Protein AF-A0A080LWR5-F1 (afdb_monomer_lite)

InterPro domains:
  IPR001179 FKBP-type peptidyl-prolyl cis-trans isomerase domain [PF00254] (22-53)
  IPR001179 FKBP-type peptidyl-prolyl cis-trans isomerase domain [PS50059] (26-54)
  IPR046357 Peptidyl-prolyl cis-trans isomerase domain superfamily [G3DSA:3.10.50.40] (1-54)

pLDDT: mean 95.58, std 4.63, range [65.19, 98.38]

Sequence (54 aa):
MPIVTTPSGLQIEEIIVGSGPTASAGQHVIVHYTGWLADGKKFDSSVDRNEPFR

Radius of gyration: 13.52 Å; chains: 1; bounding box: 32×26×34 Å

Foldseek 3Di:
DDFDQDPVRDTDDDPDDDPDDDDDPPDDDWDWDWDADPVGDTDDGCVVVVHTDD

Secondary structure (DSSP, 8-state):
-PEEE-TT--EEE-SS---SPPP-TT----B--EEE-TTS-EEEEHHHHT--B-

Organism: NCBI:txid327160

Structure (mmCIF, N/CA/C/O backbone):
data_AF-A0A080LWR5-F1
#
_entry.id   AF-A0A080LWR5-F1
#
loop_
_atom_site.group_PDB
_atom_site.id
_atom_site.type_symbol
_atom_site.label_atom_id
_atom_site.label_alt_id
_atom_site.label_comp_id
_atom_site.label_asym_id
_atom_site.label_entity_id
_atom_site.label_seq_id
_atom_site.pdbx_PDB_ins_code
_atom_site.Cartn_x
_atom_site.Cartn_y
_atom_site.Cartn_z
_atom_site.occupancy
_atom_site.B_iso_or_equiv
_atom_site.auth_seq_id
_atom_site.auth_comp_id
_atom_site.auth_asym_id
_atom_site.auth_atom_id
_atom_site.pdbx_PDB_model_num
ATOM 1 N N . MET A 1 1 ? -1.255 -17.078 -1.843 1.00 65.19 1 MET A N 1
ATOM 2 C CA . MET A 1 1 ? -1.892 -16.977 -0.508 1.00 65.19 1 MET A CA 1
ATOM 3 C C . MET A 1 1 ? -3.330 -16.503 -0.719 1.00 65.19 1 MET A C 1
ATOM 5 O O . MET A 1 1 ? -3.634 -16.147 -1.855 1.00 65.19 1 MET A O 1
ATOM 9 N N . PRO A 1 2 ? -4.267 -16.606 0.240 1.00 87.88 2 PRO A N 1
ATOM 10 C CA . PRO A 1 2 ? -5.647 -16.217 -0.039 1.00 87.88 2 PRO A CA 1
ATOM 11 C C . PRO A 1 2 ? -5.766 -14.694 -0.145 1.00 87.88 2 PRO A C 1
ATOM 13 O O . PRO A 1 2 ? -5.282 -13.967 0.717 1.00 87.88 2 PRO A O 1
ATOM 16 N N . ILE A 1 3 ? -6.443 -14.226 -1.192 1.00 93.94 3 ILE A N 1
ATOM 17 C CA . ILE A 1 3 ? -6.898 -12.839 -1.276 1.00 93.94 3 ILE A CA 1
ATOM 18 C C . ILE A 1 3 ? -8.113 -12.704 -0.358 1.00 93.94 3 ILE A C 1
ATOM 20 O O . ILE A 1 3 ? -9.112 -13.407 -0.535 1.00 93.94 3 ILE A O 1
ATOM 24 N N . VAL A 1 4 ? -8.046 -11.789 0.603 1.00 96.06 4 VAL A N 1
ATOM 25 C CA . VAL A 1 4 ? -9.184 -11.425 1.452 1.00 96.06 4 VAL A CA 1
ATOM 26 C C . VAL A 1 4 ? -9.897 -10.242 0.811 1.00 96.06 4 VAL A C 1
ATOM 28 O O . VAL A 1 4 ? -9.276 -9.223 0.524 1.00 96.06 4 VAL A O 1
ATOM 31 N N . THR A 1 5 ? -11.204 -10.372 0.579 1.00 97.19 5 THR A N 1
ATOM 32 C CA . THR A 1 5 ? -12.041 -9.276 0.066 1.00 97.19 5 THR A CA 1
ATOM 33 C C . THR A 1 5 ? -12.890 -8.715 1.202 1.00 97.19 5 THR A C 1
ATOM 35 O O . THR A 1 5 ? -13.636 -9.455 1.843 1.00 97.19 5 THR A O 1
ATOM 38 N N . THR A 1 6 ? -12.774 -7.418 1.474 1.00 96.06 6 THR A N 1
ATOM 39 C CA . THR A 1 6 ? -13.578 -6.735 2.498 1.00 96.06 6 THR A CA 1
ATOM 40 C C . THR A 1 6 ? -15.009 -6.476 1.996 1.00 96.06 6 THR A C 1
ATOM 42 O O . THR A 1 6 ? -15.257 -6.517 0.789 1.00 96.06 6 THR A O 1
ATOM 45 N N . PRO A 1 7 ? -15.964 -6.109 2.876 1.00 97.81 7 PRO A N 1
ATOM 46 C CA . PRO A 1 7 ? -17.305 -5.696 2.447 1.00 97.81 7 PRO A CA 1
ATOM 47 C C . PRO A 1 7 ? -17.327 -4.492 1.493 1.00 97.81 7 PRO A C 1
ATOM 49 O O . PRO A 1 7 ? -18.279 -4.332 0.737 1.00 97.81 7 PRO A O 1
ATOM 52 N N . SER A 1 8 ? -16.286 -3.649 1.509 1.00 97.88 8 SER A N 1
ATOM 53 C CA . SER A 1 8 ? -16.149 -2.521 0.579 1.00 97.88 8 SER A CA 1
ATOM 54 C C . SER A 1 8 ? -15.586 -2.925 -0.788 1.00 97.88 8 SER A C 1
ATOM 56 O O . SER A 1 8 ? -15.424 -2.065 -1.648 1.00 97.88 8 SER A O 1
ATOM 58 N N . GLY A 1 9 ? -15.242 -4.201 -0.985 1.00 97.69 9 GLY A N 1
ATOM 59 C CA . GLY A 1 9 ? -14.610 -4.706 -2.204 1.00 97.69 9 GLY A CA 1
ATOM 60 C C . GLY A 1 9 ? -13.091 -4.523 -2.256 1.00 97.69 9 GLY A C 1
ATOM 61 O O . GLY A 1 9 ? -12.487 -4.846 -3.276 1.00 97.69 9 GLY A O 1
ATOM 62 N N . LEU A 1 10 ? -12.453 -4.036 -1.183 1.00 97.12 10 LEU A N 1
ATOM 63 C CA . LEU A 1 10 ? -10.992 -3.963 -1.118 1.00 97.12 10 LEU A CA 1
ATOM 64 C C . LEU A 1 10 ? -10.424 -5.382 -1.061 1.00 97.12 10 LEU A C 1
ATOM 66 O O . LEU A 1 10 ? -10.821 -6.174 -0.208 1.00 97.12 10 LEU A O 1
ATOM 70 N N . GLN A 1 11 ? -9.481 -5.676 -1.949 1.00 97.31 11 GLN A N 1
ATOM 71 C CA . GLN A 1 11 ? -8.754 -6.937 -1.975 1.00 97.31 11 GLN A CA 1
ATOM 72 C C . GLN A 1 11 ? -7.387 -6.760 -1.323 1.00 97.31 11 GLN A C 1
ATOM 74 O O . GLN A 1 11 ? -6.655 -5.827 -1.650 1.00 97.31 11 GLN A O 1
ATOM 79 N N . ILE A 1 12 ? -7.058 -7.652 -0.393 1.00 95.94 12 ILE A N 1
ATOM 80 C CA . ILE A 1 12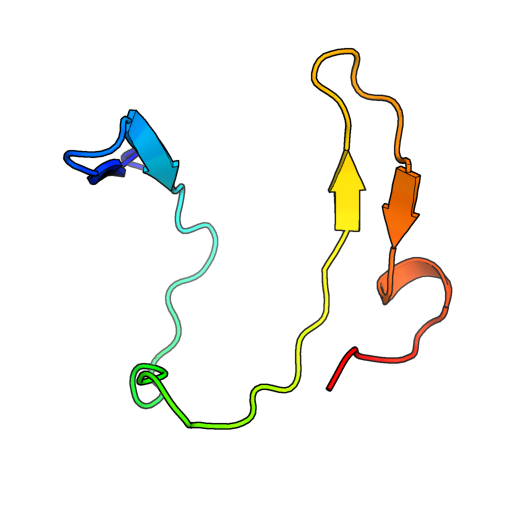 ? -5.807 -7.636 0.362 1.00 95.94 12 ILE A CA 1
ATOM 81 C C . ILE A 1 12 ? -5.146 -9.002 0.207 1.00 95.94 12 ILE A C 1
ATOM 83 O O . ILE A 1 12 ? -5.774 -10.031 0.457 1.00 95.94 12 ILE A O 1
ATOM 87 N N . 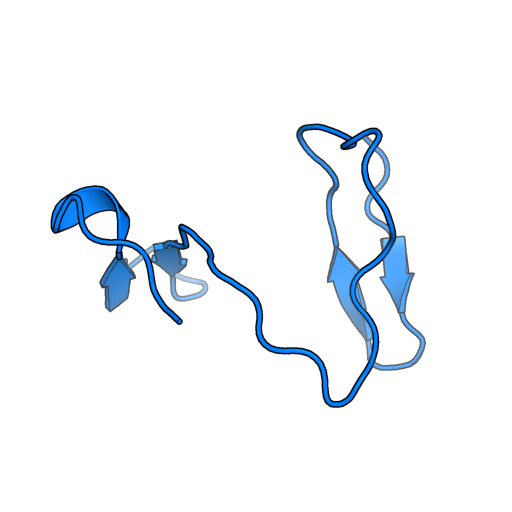GLU A 1 13 ? -3.877 -9.004 -0.190 1.00 95.62 13 GLU A N 1
ATOM 88 C CA . GLU A 1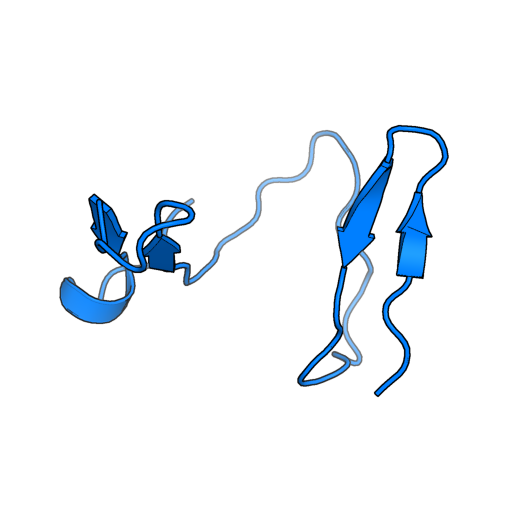 13 ? -3.018 -10.183 -0.146 1.00 95.62 13 GLU A CA 1
ATOM 89 C C . GLU A 1 13 ? -1.909 -9.951 0.881 1.00 95.62 13 GLU A C 1
ATOM 91 O O . GLU A 1 13 ? -1.123 -9.009 0.770 1.00 95.62 13 GLU A O 1
ATOM 96 N N . GLU A 1 14 ? -1.836 -10.819 1.886 1.00 94.12 14 GLU A N 1
ATOM 97 C CA . GLU A 1 14 ? -0.726 -10.818 2.832 1.00 94.12 14 GLU A CA 1
ATOM 98 C C . GLU A 1 14 ? 0.449 -11.601 2.240 1.00 94.12 14 GLU A C 1
ATOM 100 O O . GLU A 1 14 ? 0.372 -12.815 2.056 1.00 94.12 14 GLU A O 1
ATOM 105 N N . ILE A 1 15 ? 1.545 -10.902 1.937 1.00 94.62 15 ILE A N 1
ATOM 106 C CA . ILE A 1 15 ? 2.775 -11.525 1.421 1.00 94.62 15 ILE A CA 1
ATOM 107 C C . ILE A 1 15 ? 3.643 -12.049 2.570 1.00 94.62 15 ILE A C 1
ATOM 109 O O . ILE A 1 15 ? 4.210 -13.136 2.488 1.00 94.62 15 ILE A O 1
ATOM 113 N N . ILE A 1 16 ? 3.744 -11.274 3.652 1.00 93.81 16 ILE A N 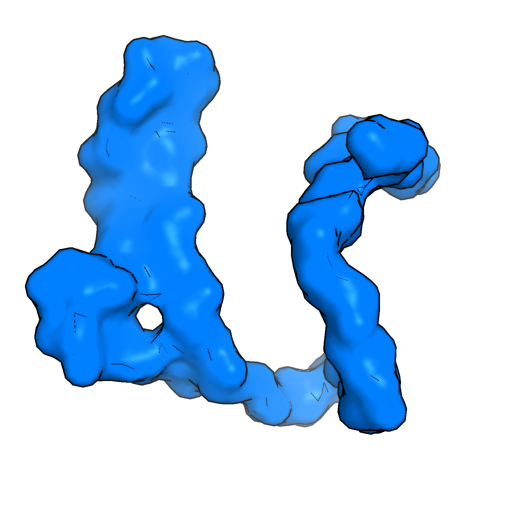1
ATOM 114 C CA . ILE A 1 16 ? 4.448 -11.646 4.881 1.00 93.81 16 ILE A CA 1
ATOM 115 C C . ILE A 1 16 ? 3.597 -11.180 6.059 1.00 93.81 16 ILE A C 1
ATOM 117 O O . ILE A 1 16 ? 3.365 -9.983 6.225 1.00 93.81 16 ILE A O 1
ATOM 121 N N . VAL A 1 17 ? 3.153 -12.127 6.883 1.00 92.75 17 VAL A N 1
ATOM 122 C CA . VAL A 1 17 ? 2.391 -11.834 8.100 1.00 92.75 17 VAL A CA 1
ATOM 123 C C . VAL A 1 17 ? 3.360 -11.416 9.203 1.00 92.75 17 VAL A C 1
ATOM 125 O O . VAL A 1 17 ? 4.268 -12.165 9.566 1.00 92.75 17 VAL A O 1
ATOM 128 N N . GLY A 1 18 ? 3.183 -10.205 9.728 1.00 92.88 18 GLY A N 1
ATOM 129 C CA . GLY A 1 18 ? 3.947 -9.718 10.874 1.00 92.88 18 GLY A CA 1
ATOM 130 C C . GLY A 1 18 ? 3.482 -10.344 12.193 1.00 92.88 18 GLY A C 1
ATOM 131 O O . GLY A 1 18 ? 2.346 -10.787 12.321 1.00 92.88 18 GLY A O 1
ATOM 132 N N . SER A 1 19 ? 4.351 -10.337 13.203 1.00 95.75 19 SER A N 1
ATOM 133 C CA . SER A 1 19 ? 4.039 -10.785 14.573 1.00 95.75 19 SER A CA 1
ATOM 134 C C . SER A 1 19 ? 3.800 -9.634 15.560 1.00 95.75 19 SER A C 1
ATOM 136 O O . SER A 1 19 ? 3.636 -9.863 16.758 1.00 95.75 19 SER A O 1
ATOM 138 N N . GLY A 1 20 ? 3.829 -8.391 15.074 1.00 94.31 20 GLY A N 1
ATOM 139 C CA . GLY A 1 20 ? 3.626 -7.189 15.877 1.00 94.31 20 GLY A CA 1
ATOM 140 C C . GLY A 1 20 ? 2.150 -6.886 16.165 1.00 94.31 20 GLY A C 1
ATOM 141 O O . GLY A 1 20 ? 1.257 -7.553 15.639 1.00 94.31 20 GLY A O 1
ATOM 142 N N . PRO A 1 21 ? 1.876 -5.860 16.990 1.00 94.50 21 PRO A N 1
ATOM 143 C CA . PRO A 1 21 ? 0.514 -5.413 17.249 1.00 94.50 21 PRO A CA 1
ATOM 144 C C . PRO A 1 21 ? -0.151 -4.883 15.972 1.00 94.50 21 PRO A C 1
ATOM 146 O O . PRO A 1 21 ? 0.487 -4.243 15.137 1.00 94.50 21 PRO A O 1
ATOM 149 N N . THR A 1 22 ? -1.457 -5.112 15.843 1.00 93.88 22 THR A N 1
ATOM 150 C CA . THR A 1 22 ? -2.259 -4.585 14.734 1.00 93.88 22 THR A CA 1
ATOM 151 C C . THR A 1 22 ? -2.392 -3.065 14.834 1.00 93.88 22 THR A C 1
ATOM 153 O O . THR A 1 22 ? -2.767 -2.535 15.882 1.00 93.88 22 THR A O 1
ATOM 156 N N . ALA A 1 23 ? -2.126 -2.364 13.729 1.00 94.69 23 ALA A N 1
ATOM 157 C CA . ALA A 1 23 ? -2.351 -0.925 13.639 1.00 94.69 23 ALA A CA 1
ATOM 158 C C . ALA A 1 23 ? -3.845 -0.594 13.796 1.00 94.69 23 ALA A C 1
ATOM 160 O O . ALA A 1 23 ? -4.707 -1.243 13.203 1.00 94.69 23 ALA A O 1
ATOM 161 N N . SER A 1 24 ? -4.146 0.426 14.596 1.00 95.31 24 SER A N 1
ATOM 162 C CA . SER A 1 24 ? -5.506 0.870 14.912 1.00 95.31 24 SER A CA 1
ATOM 163 C C . SER A 1 24 ? -5.749 2.307 14.450 1.00 95.31 24 SER A C 1
ATOM 165 O O . SER A 1 24 ? -4.822 3.112 14.351 1.00 95.31 24 SER A O 1
ATOM 167 N N . ALA A 1 25 ? -7.013 2.653 14.191 1.00 96.00 25 ALA A N 1
ATOM 168 C CA . ALA A 1 25 ? -7.391 4.006 13.788 1.00 96.00 25 ALA A CA 1
ATOM 169 C C . ALA A 1 25 ? -6.905 5.057 14.808 1.00 96.00 25 ALA A C 1
ATOM 171 O O . ALA A 1 25 ? -7.060 4.881 16.016 1.00 96.00 25 ALA A O 1
ATOM 172 N N . GLY A 1 26 ? -6.313 6.147 14.311 1.00 96.25 26 GLY A N 1
ATOM 173 C CA . GLY A 1 26 ? -5.724 7.214 15.130 1.00 96.25 26 GLY A CA 1
ATOM 174 C C . GLY A 1 26 ? -4.258 6.996 15.524 1.00 96.25 26 GLY A C 1
ATOM 175 O O . GLY A 1 26 ? -3.640 7.915 16.061 1.00 96.25 26 GLY A O 1
ATOM 176 N N . GLN A 1 27 ? -3.675 5.826 15.244 1.00 95.62 27 GLN A N 1
ATOM 177 C CA . GLN A 1 27 ? -2.240 5.597 15.416 1.00 95.62 27 GLN A CA 1
ATOM 178 C C . GLN A 1 27 ? -1.455 6.077 14.193 1.00 95.62 27 GLN A C 1
ATOM 180 O O . GLN A 1 27 ? -1.900 5.935 13.055 1.00 95.62 27 GLN A O 1
ATOM 185 N N . HIS A 1 28 ? -0.258 6.608 14.440 1.00 95.50 28 HIS A N 1
ATOM 186 C CA . HIS A 1 28 ? 0.706 6.874 13.378 1.00 95.50 28 HIS A CA 1
ATOM 187 C C . HIS A 1 28 ? 1.388 5.567 12.979 1.00 95.50 28 HIS A C 1
ATOM 189 O O . HIS A 1 28 ? 1.712 4.741 13.837 1.00 95.50 28 HIS A O 1
ATOM 195 N N . VAL A 1 29 ? 1.627 5.397 11.683 1.00 95.06 29 VAL A N 1
ATOM 196 C CA . VAL A 1 29 ? 2.333 4.242 11.124 1.00 95.06 29 VAL A CA 1
ATOM 197 C C . VAL A 1 29 ? 3.511 4.732 10.299 1.00 95.06 29 VAL A C 1
ATOM 199 O O . VAL A 1 29 ? 3.424 5.766 9.649 1.00 95.06 29 VAL A O 1
ATOM 202 N N . ILE A 1 30 ? 4.611 3.983 10.322 1.00 96.44 30 ILE A N 1
ATOM 203 C CA . ILE A 1 30 ? 5.767 4.233 9.461 1.00 96.44 30 ILE A CA 1
ATOM 204 C C . ILE A 1 30 ? 5.827 3.088 8.462 1.00 96.44 30 ILE A C 1
ATOM 206 O O . ILE A 1 30 ? 5.922 1.928 8.866 1.00 96.44 30 ILE A O 1
ATOM 21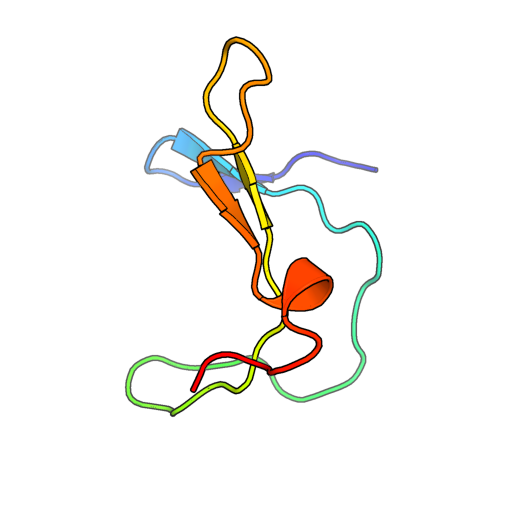0 N N . VAL A 1 31 ? 5.737 3.398 7.171 1.00 96.75 31 VAL A N 1
ATOM 211 C CA . VAL A 1 31 ? 5.600 2.381 6.124 1.00 96.75 31 VAL A CA 1
ATOM 212 C C . VAL A 1 31 ? 6.520 2.645 4.947 1.00 96.75 31 VAL A C 1
ATOM 214 O O . VAL A 1 31 ? 6.690 3.778 4.494 1.00 96.75 31 VAL A O 1
ATOM 217 N N . HIS A 1 32 ? 7.049 1.558 4.396 1.00 98.06 32 HIS A N 1
ATOM 218 C CA . HIS A 1 32 ? 7.427 1.543 2.996 1.00 98.06 32 HIS A CA 1
ATOM 219 C C . HIS A 1 32 ? 6.244 1.068 2.159 1.00 98.06 32 HIS A C 1
ATOM 221 O O . HIS A 1 32 ? 5.610 0.061 2.460 1.00 98.06 32 HIS A O 1
ATOM 227 N N . TYR A 1 33 ? 5.967 1.809 1.096 1.00 96.69 33 TYR A N 1
ATOM 228 C CA . TYR A 1 33 ? 4.996 1.480 0.068 1.00 96.69 33 TYR A CA 1
ATOM 229 C C . TYR A 1 33 ? 5.538 1.816 -1.321 1.00 96.69 33 TYR A C 1
ATOM 231 O O . TYR A 1 33 ? 6.419 2.675 -1.490 1.00 96.69 33 TYR A O 1
ATOM 239 N N . THR A 1 34 ? 4.917 1.180 -2.305 1.00 98.06 34 THR A N 1
ATOM 240 C CA . THR A 1 34 ? 4.977 1.553 -3.711 1.00 98.06 34 THR A CA 1
ATOM 241 C C . THR A 1 34 ? 3.552 1.489 -4.261 1.00 98.06 34 THR A C 1
ATOM 243 O O . THR A 1 34 ? 2.773 0.619 -3.876 1.00 98.06 34 THR A O 1
ATOM 246 N N . GLY A 1 35 ? 3.180 2.466 -5.085 1.00 97.75 35 GLY A N 1
ATOM 247 C CA . GLY A 1 35 ? 1.849 2.615 -5.664 1.00 97.75 35 GLY A CA 1
ATOM 248 C C . GLY A 1 35 ? 1.878 2.442 -7.179 1.00 97.75 35 GLY A C 1
ATOM 249 O O . GLY A 1 35 ? 2.722 3.027 -7.866 1.00 97.75 35 GLY A O 1
ATOM 250 N N . TRP A 1 36 ? 0.927 1.667 -7.699 1.00 98.25 36 TRP A N 1
ATOM 251 C CA . TRP A 1 36 ? 0.771 1.391 -9.126 1.00 98.25 36 TRP A CA 1
ATOM 252 C C . TRP A 1 36 ? -0.667 1.612 -9.587 1.00 98.25 36 TRP A C 1
ATOM 254 O O . TRP A 1 36 ? -1.616 1.419 -8.828 1.00 98.25 36 TRP A O 1
ATOM 264 N N . LEU A 1 37 ? -0.818 2.004 -10.849 1.00 98.12 37 LEU A N 1
ATOM 265 C CA . LEU A 1 37 ? -2.091 1.982 -11.561 1.00 98.12 37 LEU A CA 1
ATOM 266 C C . LEU A 1 37 ? -2.380 0.569 -12.093 1.00 98.12 37 LEU A C 1
ATOM 268 O O . LEU A 1 37 ? -1.488 -0.275 -12.175 1.00 98.12 37 LEU A O 1
ATOM 272 N N . ALA A 1 38 ? -3.628 0.321 -12.496 1.00 97.00 38 ALA A N 1
ATOM 273 C CA . ALA A 1 38 ? -4.065 -0.984 -13.003 1.00 97.00 38 ALA A CA 1
ATOM 274 C C . ALA A 1 38 ? -3.354 -1.419 -14.301 1.00 97.00 38 ALA A C 1
ATOM 276 O O . ALA A 1 38 ? -3.297 -2.606 -14.602 1.00 97.00 38 ALA A O 1
ATOM 277 N N . ASP A 1 39 ? -2.792 -0.470 -15.052 1.00 97.56 39 ASP A N 1
ATOM 278 C CA . ASP A 1 39 ? -1.966 -0.726 -16.238 1.00 97.56 39 ASP A CA 1
ATOM 279 C C . ASP A 1 39 ? -0.498 -1.064 -15.898 1.00 97.56 39 ASP A C 1
ATOM 281 O O . ASP A 1 39 ? 0.325 -1.253 -16.793 1.00 97.56 39 ASP A O 1
ATOM 285 N N . GLY A 1 40 ? -0.154 -1.134 -14.608 1.00 97.56 40 GLY A N 1
ATOM 286 C CA . GLY A 1 40 ? 1.190 -1.423 -14.115 1.00 97.56 40 GLY A CA 1
ATOM 287 C C . GLY A 1 40 ? 2.100 -0.199 -14.007 1.00 97.56 40 GLY A C 1
ATOM 288 O O . GLY A 1 40 ? 3.236 -0.323 -13.537 1.00 97.56 40 GLY A O 1
ATOM 289 N N . LYS A 1 41 ? 1.641 1.001 -14.386 1.00 98.38 41 LYS A N 1
ATOM 290 C CA . LYS A 1 41 ? 2.443 2.217 -14.240 1.00 98.38 41 LYS A CA 1
ATOM 291 C C . LYS A 1 41 ? 2.607 2.573 -12.763 1.00 98.38 41 LYS A C 1
ATOM 293 O O . LYS A 1 41 ? 1.640 2.885 -12.068 1.00 98.38 41 LYS A O 1
ATOM 298 N N . LYS A 1 42 ? 3.856 2.590 -12.295 1.00 98.25 42 LYS A N 1
ATOM 299 C CA . LYS A 1 42 ? 4.219 3.102 -10.967 1.00 98.25 42 LYS A CA 1
ATOM 300 C C . LYS A 1 42 ? 3.990 4.615 -10.907 1.00 98.25 42 LYS A C 1
ATOM 302 O O . LYS A 1 42 ? 4.452 5.329 -11.799 1.00 98.25 42 LYS A O 1
ATOM 307 N N . PHE A 1 43 ? 3.307 5.097 -9.870 1.00 97.75 43 PHE A N 1
ATOM 308 C CA . PHE A 1 43 ? 3.055 6.532 -9.671 1.00 97.75 43 PHE A CA 1
ATOM 309 C C . PHE A 1 43 ? 3.775 7.116 -8.449 1.00 97.75 43 PHE A C 1
ATOM 311 O O . PHE A 1 43 ? 4.107 8.296 -8.469 1.00 97.75 43 PHE A O 1
ATOM 318 N N . ASP A 1 44 ? 4.054 6.310 -7.420 1.00 97.38 44 ASP A N 1
ATOM 319 C CA . ASP A 1 44 ? 4.832 6.731 -6.248 1.00 97.38 44 ASP A CA 1
ATOM 320 C C . ASP A 1 44 ? 5.550 5.530 -5.608 1.00 97.38 44 ASP A C 1
ATOM 322 O O . ASP A 1 44 ? 5.120 4.384 -5.748 1.00 97.38 44 ASP A O 1
ATOM 326 N N . SER A 1 45 ? 6.666 5.778 -4.927 1.00 98.19 45 SER A N 1
ATOM 327 C CA . SER A 1 45 ? 7.453 4.777 -4.207 1.00 98.19 45 SER A CA 1
ATOM 328 C C . SER A 1 45 ? 8.325 5.426 -3.140 1.00 98.19 45 SER A C 1
ATOM 330 O O . SER A 1 45 ? 9.276 6.148 -3.439 1.00 98.19 45 SER A O 1
ATOM 332 N N . SER A 1 46 ? 8.045 5.109 -1.879 1.00 98.19 46 SER A N 1
ATOM 333 C CA . SER A 1 46 ? 8.944 5.428 -0.758 1.00 98.19 46 SER A CA 1
ATOM 334 C C . SER A 1 46 ? 10.247 4.616 -0.808 1.00 98.19 46 SER A C 1
ATOM 336 O O . SER A 1 46 ? 11.294 5.085 -0.369 1.00 98.19 46 SER A O 1
ATOM 338 N N . VAL A 1 47 ? 10.195 3.406 -1.379 1.00 97.62 47 VAL A N 1
ATOM 339 C CA . VAL A 1 47 ? 11.346 2.501 -1.495 1.00 97.62 47 VAL A CA 1
ATOM 340 C C . VAL A 1 47 ? 12.385 3.076 -2.453 1.00 97.62 47 VAL A C 1
ATOM 342 O O . VAL A 1 47 ? 13.571 3.049 -2.151 1.00 97.62 47 VAL A O 1
ATOM 345 N N . ASP A 1 48 ? 11.944 3.680 -3.561 1.00 97.19 48 ASP A N 1
ATOM 346 C CA . ASP A 1 48 ? 12.843 4.316 -4.535 1.00 97.19 48 ASP A CA 1
ATOM 347 C C . ASP A 1 48 ? 13.627 5.478 -3.913 1.00 97.19 48 ASP A C 1
ATOM 349 O O . ASP A 1 48 ? 14.768 5.735 -4.289 1.00 97.19 48 ASP A O 1
ATOM 353 N N . ARG A 1 49 ? 13.006 6.186 -2.961 1.00 97.38 49 ARG A N 1
ATOM 354 C CA . ARG A 1 49 ? 13.630 7.287 -2.216 1.00 97.38 49 ARG A CA 1
ATOM 355 C C . ARG A 1 49 ? 14.458 6.813 -1.025 1.00 97.38 49 ARG A C 1
ATOM 357 O O . ARG A 1 49 ? 15.174 7.617 -0.440 1.00 97.38 49 ARG A O 1
ATOM 364 N N . ASN A 1 50 ? 14.355 5.534 -0.664 1.00 96.69 50 ASN A N 1
ATOM 365 C CA . ASN A 1 50 ? 14.937 4.964 0.547 1.00 96.69 50 ASN A CA 1
ATOM 366 C C . ASN A 1 50 ? 14.562 5.751 1.823 1.00 96.69 50 ASN A C 1
ATOM 368 O O . ASN A 1 50 ? 15.356 5.873 2.754 1.00 96.69 50 ASN A O 1
ATOM 372 N N . GLU A 1 51 ? 13.344 6.299 1.854 1.00 97.50 51 GLU A N 1
ATOM 373 C CA . GLU A 1 51 ? 12.816 7.092 2.965 1.00 97.50 51 GLU A CA 1
ATOM 374 C C . GLU A 1 51 ? 11.366 6.664 3.235 1.00 97.50 51 GLU A C 1
ATOM 376 O O . GLU A 1 51 ? 10.528 6.765 2.331 1.00 97.50 51 GLU A O 1
ATOM 381 N N . PRO A 1 52 ? 11.047 6.145 4.435 1.00 97.31 52 PRO A N 1
ATOM 382 C CA . PRO A 1 52 ? 9.704 5.679 4.749 1.00 97.31 52 PRO A CA 1
ATOM 383 C C . PRO A 1 52 ? 8.719 6.841 4.898 1.00 97.31 52 PRO A C 1
ATOM 385 O O . PRO A 1 52 ? 9.082 7.963 5.253 1.00 97.31 52 PRO A O 1
ATOM 388 N N . PHE A 1 53 ? 7.444 6.548 4.665 1.00 95.88 53 PHE A N 1
ATOM 389 C CA . PHE A 1 53 ? 6.353 7.488 4.894 1.00 95.88 53 PHE A CA 1
ATOM 390 C C . PHE A 1 53 ? 5.849 7.383 6.336 1.00 95.88 53 PHE A C 1
ATOM 392 O O . PHE A 1 53 ? 5.825 6.282 6.889 1.00 95.88 53 PHE A O 1
ATOM 399 N N . ARG A 1 54 ? 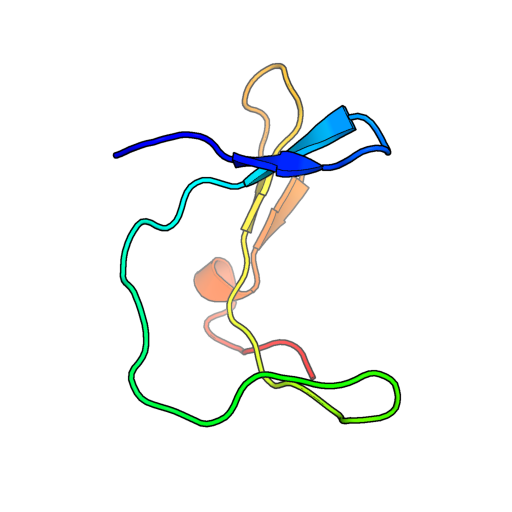5.455 8.513 6.927 1.00 90.75 54 ARG A N 1
ATOM 400 C CA . ARG A 1 54 ? 4.990 8.646 8.315 1.00 90.75 54 ARG A CA 1
ATOM 401 C C . ARG A 1 54 ? 3.739 9.510 8.400 1.00 90.75 54 ARG A C 1
ATOM 403 O O . ARG A 1 54 ? 3.642 10.440 7.568 1.00 90.75 54 ARG A O 1
#